Protein AF-A0A060CP42-F1 (afdb_monomer_lite)

pLDDT: mean 77.67, std 15.03, range [38.44, 97.69]

Organism: NCBI:txid218066

Structure (mmCIF, N/CA/C/O backbone):
data_AF-A0A060CP42-F1
#
_entry.id   AF-A0A060CP42-F1
#
loop_
_atom_site.group_PDB
_atom_site.id
_atom_site.type_symbol
_atom_site.label_atom_id
_atom_site.label_alt_id
_atom_site.label_comp_id
_atom_site.label_asym_id
_atom_site.label_entity_id
_atom_site.label_seq_id
_atom_site.pdbx_PDB_ins_code
_atom_site.Cartn_x
_atom_site.Cartn_y
_atom_site.Cartn_z
_atom_site.occupancy
_atom_site.B_iso_or_equiv
_atom_site.auth_seq_id
_atom_site.auth_comp_id
_atom_site.auth_asym_id
_atom_site.auth_atom_id
_atom_site.pdbx_PDB_model_num
ATOM 1 N N . MET A 1 1 ? 4.998 -7.553 18.554 1.00 52.59 1 MET A N 1
ATOM 2 C CA . MET A 1 1 ? 4.656 -6.508 17.569 1.00 52.59 1 MET A CA 1
ATOM 3 C C . MET A 1 1 ? 5.735 -6.510 16.490 1.00 52.59 1 MET A C 1
ATOM 5 O O . MET A 1 1 ? 6.896 -6.560 16.868 1.00 52.59 1 MET A O 1
ATOM 9 N N . MET A 1 2 ? 5.407 -6.574 15.193 1.00 53.94 2 MET A N 1
ATOM 10 C CA . MET A 1 2 ? 6.431 -6.547 14.130 1.00 53.94 2 MET A CA 1
ATOM 11 C C . MET A 1 2 ? 6.714 -5.094 13.739 1.00 53.94 2 MET A C 1
ATOM 13 O O . MET A 1 2 ? 6.060 -4.572 12.847 1.00 53.94 2 MET A O 1
ATOM 17 N N . ASN A 1 3 ? 7.676 -4.459 14.407 1.00 57.50 3 ASN A N 1
ATOM 18 C CA . ASN A 1 3 ? 8.232 -3.185 13.953 1.00 57.50 3 ASN A CA 1
ATOM 19 C C . ASN A 1 3 ? 9.308 -3.473 12.901 1.00 57.50 3 ASN A C 1
ATOM 21 O O . ASN A 1 3 ? 10.143 -4.363 13.082 1.00 57.50 3 ASN A O 1
ATOM 25 N N . PHE A 1 4 ? 9.247 -2.770 11.771 1.00 64.06 4 PHE A N 1
ATOM 26 C CA . PHE A 1 4 ? 10.185 -2.972 10.665 1.00 64.06 4 PHE A CA 1
ATOM 27 C C . PHE A 1 4 ? 11.507 -2.223 10.864 1.00 64.06 4 PHE A C 1
ATOM 29 O O . PHE A 1 4 ? 12.500 -2.610 10.254 1.00 64.06 4 PHE A O 1
ATOM 36 N N . GLU A 1 5 ? 11.534 -1.238 11.764 1.00 66.62 5 GLU A N 1
ATOM 37 C CA . GLU A 1 5 ? 12.698 -0.379 12.025 1.00 66.62 5 GLU A CA 1
ATOM 38 C C . GLU A 1 5 ? 13.918 -1.150 12.557 1.00 66.62 5 GLU A C 1
ATOM 40 O O . GLU A 1 5 ? 15.054 -0.812 12.237 1.00 66.62 5 GLU A O 1
ATOM 45 N N . ASP A 1 6 ? 13.695 -2.249 13.288 1.00 66.81 6 ASP A N 1
ATOM 46 C CA . ASP A 1 6 ? 14.768 -3.026 13.928 1.00 66.81 6 ASP A CA 1
ATOM 47 C C . ASP A 1 6 ? 15.179 -4.282 13.136 1.00 66.81 6 ASP A C 1
ATOM 49 O O . ASP A 1 6 ? 15.993 -5.093 13.592 1.00 66.81 6 ASP A O 1
ATOM 53 N N . ARG A 1 7 ? 14.620 -4.499 11.935 1.00 60.03 7 ARG A N 1
ATOM 54 C CA . ARG A 1 7 ? 14.948 -5.677 11.116 1.00 60.03 7 ARG A CA 1
ATOM 55 C C . ARG A 1 7 ? 16.247 -5.481 10.348 1.00 60.03 7 ARG A C 1
ATOM 57 O O . ARG A 1 7 ? 16.257 -5.142 9.168 1.00 60.03 7 ARG A O 1
ATOM 64 N N . VAL A 1 8 ? 17.354 -5.823 10.996 1.00 65.56 8 VAL A N 1
ATOM 65 C CA . VAL A 1 8 ? 18.648 -5.997 10.333 1.00 65.56 8 VAL A CA 1
ATOM 66 C C . VAL A 1 8 ? 18.827 -7.452 9.897 1.00 65.56 8 VAL A C 1
ATOM 68 O O . VAL A 1 8 ? 18.891 -8.375 10.708 1.00 65.56 8 VAL A O 1
ATOM 71 N N . GLY A 1 9 ? 18.890 -7.682 8.583 1.00 66.56 9 GLY A N 1
ATOM 72 C CA . GLY A 1 9 ? 19.353 -8.964 8.048 1.00 66.56 9 GLY A CA 1
ATOM 73 C C . GLY A 1 9 ? 20.810 -9.231 8.457 1.00 66.56 9 GLY A C 1
ATOM 74 O O . GLY A 1 9 ? 21.521 -8.293 8.824 1.00 66.56 9 GLY A O 1
ATOM 75 N N . PRO A 1 10 ? 21.295 -10.484 8.382 1.00 75.69 10 PRO A N 1
ATOM 76 C CA . PRO A 1 10 ? 22.682 -10.788 8.710 1.00 75.69 10 PRO A CA 1
ATOM 77 C C . PRO A 1 10 ? 23.613 -9.892 7.890 1.00 75.69 10 PRO A C 1
ATOM 79 O O . PRO A 1 10 ? 23.501 -9.832 6.660 1.00 75.69 10 PRO A O 1
ATOM 82 N N . ALA A 1 11 ? 24.520 -9.188 8.573 1.00 69.50 11 ALA A N 1
ATOM 83 C CA . ALA A 1 11 ? 25.489 -8.296 7.952 1.00 69.50 11 ALA A CA 1
ATOM 84 C C . ALA A 1 11 ? 26.470 -9.118 7.101 1.00 69.50 11 ALA A C 1
ATOM 86 O O . ALA A 1 11 ? 27.531 -9.535 7.558 1.00 69.50 11 ALA A O 1
ATOM 87 N N . ARG A 1 12 ? 26.097 -9.409 5.850 1.00 73.25 12 ARG A N 1
ATOM 88 C CA . ARG A 1 12 ? 26.985 -10.101 4.915 1.00 73.25 12 ARG A CA 1
ATOM 89 C C . ARG A 1 12 ? 28.087 -9.132 4.478 1.00 73.25 12 ARG A C 1
ATOM 91 O O . ARG A 1 12 ? 27.761 -8.015 4.050 1.00 73.25 12 ARG A O 1
ATOM 98 N N . PRO A 1 13 ? 29.367 -9.549 4.522 1.00 79.38 13 PRO A N 1
ATOM 99 C CA . PRO A 1 13 ? 30.458 -8.804 3.907 1.00 79.38 13 PRO A CA 1
ATOM 100 C C . PRO A 1 13 ? 30.085 -8.411 2.477 1.00 79.38 13 PRO A C 1
ATOM 102 O O . PRO A 1 13 ? 29.404 -9.173 1.790 1.00 79.38 13 PRO A O 1
ATOM 105 N N . ARG A 1 14 ? 30.533 -7.244 1.996 1.00 68.38 14 ARG A N 1
ATOM 106 C CA . ARG A 1 14 ? 30.205 -6.764 0.637 1.00 68.38 14 ARG A CA 1
ATOM 107 C C . ARG A 1 14 ? 30.521 -7.811 -0.444 1.00 68.38 14 ARG A C 1
ATOM 109 O O . ARG A 1 14 ? 29.761 -7.924 -1.396 1.00 68.38 14 ARG A O 1
ATOM 116 N N . ALA A 1 15 ? 31.576 -8.602 -0.240 1.00 74.12 15 ALA A N 1
ATOM 117 C CA . ALA A 1 15 ? 32.000 -9.701 -1.112 1.00 74.12 15 ALA A CA 1
ATOM 118 C C . ALA A 1 15 ? 31.077 -10.941 -1.100 1.00 74.12 15 ALA A C 1
ATOM 120 O O . ALA A 1 15 ? 31.153 -11.758 -2.006 1.00 74.12 15 ALA A O 1
ATOM 121 N N . ALA A 1 16 ? 30.206 -11.087 -0.097 1.00 78.75 16 ALA A N 1
ATOM 122 C CA . ALA A 1 16 ? 29.258 -12.197 0.054 1.00 78.75 16 ALA A CA 1
ATOM 123 C C . ALA A 1 16 ? 27.802 -11.793 -0.270 1.00 78.75 16 ALA A C 1
ATOM 125 O O . ALA A 1 16 ? 26.858 -12.538 0.018 1.00 78.75 16 ALA A O 1
ATOM 126 N N . ARG A 1 17 ? 27.588 -10.588 -0.817 1.00 76.94 17 ARG A N 1
ATOM 127 C CA . ARG A 1 17 ? 26.270 -10.149 -1.292 1.00 76.94 17 ARG A CA 1
ATOM 128 C C . ARG A 1 17 ? 25.959 -10.835 -2.628 1.00 76.94 17 ARG A C 1
ATOM 130 O O . ARG A 1 17 ? 26.859 -10.926 -3.458 1.00 76.94 17 ARG A O 1
ATOM 137 N N . PRO A 1 18 ? 24.716 -11.288 -2.865 1.00 81.38 18 PRO A N 1
ATOM 138 C CA . PRO A 1 18 ? 24.331 -11.791 -4.177 1.00 81.38 18 PRO A CA 1
ATOM 139 C C . PRO A 1 18 ? 24.574 -10.721 -5.245 1.00 81.38 18 PRO A C 1
ATOM 141 O O . PRO A 1 18 ? 24.152 -9.574 -5.083 1.00 81.38 18 PRO A O 1
ATOM 144 N N . THR A 1 19 ? 25.250 -11.092 -6.329 1.00 82.38 19 THR A N 1
ATOM 145 C CA . THR A 1 19 ? 25.289 -10.272 -7.540 1.00 82.38 19 THR A CA 1
ATOM 146 C C . THR A 1 19 ? 24.044 -10.594 -8.347 1.00 82.38 19 THR A C 1
ATOM 148 O O . THR A 1 19 ? 23.900 -11.702 -8.858 1.00 82.38 19 THR A O 1
ATOM 151 N N . TYR A 1 20 ? 23.129 -9.635 -8.427 1.00 81.81 20 TYR A N 1
ATOM 152 C CA . TYR A 1 20 ? 21.952 -9.759 -9.275 1.00 81.81 20 TYR A CA 1
ATOM 153 C C . TYR A 1 20 ? 22.301 -9.351 -10.711 1.00 81.81 20 TYR A C 1
ATOM 155 O O . TYR A 1 20 ? 23.118 -8.443 -10.899 1.00 81.81 20 TYR A O 1
ATOM 163 N N . PRO A 1 21 ? 21.707 -10.001 -11.725 1.00 83.62 21 PRO A N 1
ATOM 164 C CA . PRO A 1 21 ? 21.809 -9.526 -13.098 1.00 83.62 21 PRO A CA 1
ATOM 165 C C . PRO A 1 21 ? 21.193 -8.121 -13.224 1.00 83.62 21 PRO A C 1
ATOM 167 O O . PRO A 1 21 ? 20.388 -7.730 -12.372 1.00 83.62 21 PRO A O 1
ATOM 170 N N . PRO A 1 22 ? 21.544 -7.352 -14.270 1.00 82.25 22 PRO A N 1
ATOM 171 C CA . PRO A 1 22 ? 20.867 -6.093 -14.555 1.00 82.25 22 PRO A CA 1
ATOM 172 C C . PRO A 1 22 ? 19.358 -6.336 -14.704 1.00 82.25 22 PRO A C 1
ATOM 174 O O . PRO A 1 22 ? 18.919 -7.150 -15.515 1.00 82.25 22 PRO A O 1
ATOM 177 N N . LEU A 1 23 ? 18.575 -5.653 -13.870 1.00 83.50 23 LEU A N 1
ATOM 178 C CA . LEU A 1 23 ? 17.117 -5.727 -13.836 1.00 83.50 23 LEU A CA 1
ATOM 179 C C . LEU A 1 23 ? 16.553 -4.532 -14.602 1.00 83.50 23 LEU A C 1
ATOM 181 O O . LEU A 1 23 ? 16.053 -3.580 -14.003 1.00 83.50 23 LEU A O 1
ATOM 185 N N . ASP A 1 24 ? 16.660 -4.564 -15.928 1.00 90.25 24 ASP A N 1
ATOM 186 C CA . ASP A 1 24 ? 15.925 -3.603 -16.741 1.00 90.25 24 ASP A CA 1
ATOM 187 C C . ASP A 1 24 ? 14.438 -3.984 -16.739 1.00 90.25 24 ASP A C 1
ATOM 189 O O . ASP A 1 24 ? 14.093 -5.128 -17.057 1.00 90.25 24 ASP A O 1
ATOM 193 N N . PRO A 1 25 ? 13.527 -3.059 -16.390 1.00 90.81 25 PRO A N 1
ATOM 194 C CA . PRO A 1 25 ? 12.107 -3.337 -16.491 1.00 90.81 25 PRO A CA 1
ATOM 195 C C . PRO A 1 25 ? 11.738 -3.590 -17.961 1.00 90.81 25 PRO A C 1
ATOM 197 O O . PRO A 1 25 ? 12.258 -2.913 -18.859 1.00 90.81 25 PRO A O 1
ATOM 200 N N . PRO A 1 26 ? 10.831 -4.542 -18.234 1.00 93.31 26 PRO A N 1
ATOM 201 C CA . PRO A 1 26 ? 10.477 -4.905 -19.597 1.00 93.31 26 PRO A CA 1
ATOM 202 C C . PRO A 1 26 ? 9.884 -3.708 -20.349 1.00 93.31 26 PRO A C 1
ATOM 204 O O . PRO A 1 26 ? 9.223 -2.851 -19.757 1.00 93.31 26 PRO A O 1
ATOM 207 N N . ALA A 1 27 ? 10.100 -3.659 -21.669 1.00 95.81 27 ALA A N 1
ATOM 208 C CA . ALA A 1 27 ? 9.695 -2.523 -22.500 1.00 95.81 27 ALA A CA 1
ATOM 209 C C . ALA A 1 27 ? 8.208 -2.170 -22.332 1.00 95.81 27 ALA A C 1
ATOM 211 O O . ALA A 1 27 ? 7.897 -1.014 -22.074 1.00 95.81 27 ALA A O 1
ATOM 212 N N . TRP A 1 28 ? 7.319 -3.171 -22.321 1.00 96.38 28 TRP A N 1
ATOM 213 C CA . TRP A 1 28 ? 5.878 -2.960 -22.133 1.00 96.38 28 TRP A CA 1
ATOM 214 C C . TRP A 1 28 ? 5.540 -2.228 -20.823 1.00 96.38 28 TRP A C 1
ATOM 216 O O . TRP A 1 28 ? 4.656 -1.376 -20.807 1.00 96.38 28 TRP A O 1
ATOM 226 N N . PHE A 1 29 ? 6.252 -2.523 -19.728 1.00 95.94 29 PHE A N 1
ATOM 227 C CA . PHE A 1 29 ? 6.017 -1.882 -18.433 1.00 95.94 29 PHE A CA 1
ATOM 228 C C . PHE A 1 29 ? 6.487 -0.431 -18.469 1.00 95.94 29 PHE A C 1
ATOM 230 O O . PHE A 1 29 ? 5.799 0.465 -17.982 1.00 95.94 29 PHE A O 1
ATOM 237 N N . ARG A 1 30 ? 7.640 -0.184 -19.107 1.00 94.81 30 ARG A N 1
ATOM 238 C CA . ARG A 1 30 ? 8.123 1.179 -19.338 1.00 94.81 30 ARG A CA 1
ATOM 239 C C . ARG A 1 30 ? 7.154 1.960 -20.213 1.00 94.81 30 ARG A C 1
ATOM 241 O O . ARG A 1 30 ? 6.975 3.139 -19.938 1.00 94.81 30 ARG A O 1
ATOM 248 N N . ASP A 1 31 ? 6.542 1.345 -21.219 1.00 97.69 31 ASP A N 1
ATOM 249 C CA . ASP A 1 31 ? 5.689 2.019 -22.205 1.00 97.69 31 ASP A CA 1
ATOM 250 C C . ASP A 1 31 ? 4.258 2.272 -21.712 1.00 97.69 31 ASP A C 1
ATOM 252 O O . ASP A 1 31 ? 3.624 3.207 -22.189 1.00 97.69 31 ASP A O 1
ATOM 256 N N . ALA A 1 32 ? 3.760 1.509 -20.731 1.00 96.44 32 ALA A N 1
ATOM 257 C CA . ALA A 1 32 ? 2.376 1.601 -2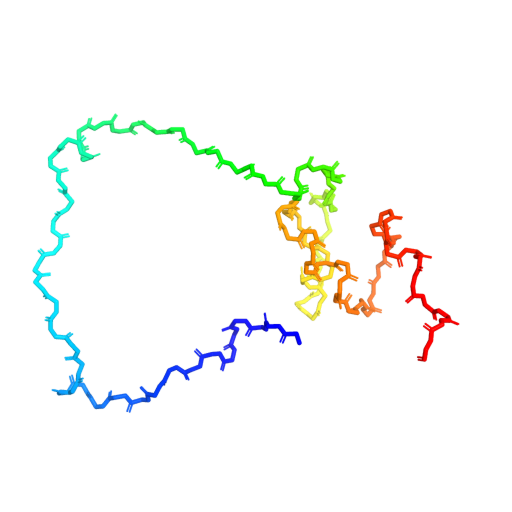0.255 1.00 96.44 32 ALA A CA 1
ATOM 258 C C . ALA A 1 32 ? 2.014 2.952 -19.598 1.00 96.44 32 ALA A C 1
ATOM 260 O O . ALA A 1 32 ? 0.898 3.431 -19.784 1.00 96.44 32 ALA A O 1
ATOM 261 N N . LYS A 1 33 ? 2.943 3.568 -18.845 1.00 94.81 33 LYS A N 1
ATOM 262 C CA . LYS A 1 33 ? 2.853 4.876 -18.130 1.00 94.81 33 LYS A CA 1
ATOM 263 C C . LYS A 1 33 ? 1.713 5.068 -17.113 1.00 94.81 33 LYS A C 1
ATOM 265 O O . LYS A 1 33 ? 1.854 5.905 -16.227 1.00 94.81 33 LYS A O 1
ATOM 270 N N . LEU A 1 34 ? 0.623 4.316 -17.211 1.00 97.19 34 LEU A N 1
ATOM 271 C CA . LEU A 1 34 ? -0.542 4.356 -16.337 1.00 97.19 34 LEU A CA 1
ATOM 272 C C . LEU A 1 34 ? -0.859 2.941 -15.852 1.00 97.19 34 LEU A C 1
ATOM 274 O O . LEU A 1 34 ? -0.939 2.002 -16.641 1.00 97.19 34 LEU A O 1
ATOM 278 N N . GLY A 1 35 ? -1.076 2.803 -14.548 1.00 95.94 35 GLY A N 1
ATOM 279 C CA . GLY A 1 35 ? -1.515 1.565 -13.918 1.00 95.94 35 GLY A CA 1
ATOM 280 C C . GLY A 1 35 ? -2.542 1.856 -12.833 1.00 95.94 35 GLY A C 1
ATOM 281 O O . GLY A 1 35 ? -2.543 2.934 -12.240 1.00 95.94 35 GLY A O 1
ATOM 282 N N . VAL A 1 36 ? -3.419 0.888 -12.581 1.00 97.31 36 VAL A N 1
ATOM 283 C CA . VAL A 1 36 ? -4.387 0.933 -11.481 1.00 97.31 36 VAL A CA 1
ATOM 284 C C . VAL A 1 36 ? -3.880 0.025 -10.375 1.00 97.31 36 VAL A C 1
ATOM 286 O O . VAL A 1 36 ? -3.542 -1.130 -10.635 1.00 97.31 36 VAL A O 1
ATOM 289 N N . PHE A 1 37 ? -3.845 0.534 -9.144 1.00 97.56 37 PHE A N 1
ATOM 290 C CA . PHE A 1 37 ? -3.506 -0.272 -7.980 1.00 97.56 37 PHE A CA 1
ATOM 291 C C . PHE A 1 37 ? -4.755 -0.539 -7.140 1.00 97.56 37 PHE A C 1
ATOM 293 O O . PHE A 1 37 ? -5.499 0.380 -6.809 1.00 97.56 37 PHE A O 1
ATOM 300 N N . ILE A 1 38 ? -4.985 -1.811 -6.811 1.00 96.56 38 ILE A N 1
ATOM 301 C CA . ILE A 1 38 ? -6.117 -2.264 -6.007 1.00 96.56 38 ILE A CA 1
ATOM 302 C C . ILE A 1 38 ? -5.579 -2.747 -4.659 1.00 96.56 38 ILE A C 1
ATOM 304 O O . ILE A 1 38 ? -4.868 -3.749 -4.592 1.00 96.56 38 ILE A O 1
ATOM 308 N N . HIS A 1 39 ? -5.938 -2.038 -3.588 1.00 97.06 39 HIS A N 1
ATOM 309 C CA . HIS A 1 39 ? -5.747 -2.485 -2.209 1.00 97.06 39 HIS A CA 1
ATOM 310 C C . HIS A 1 39 ? -7.070 -3.047 -1.685 1.00 97.06 39 HIS A C 1
ATOM 312 O O . HIS A 1 39 ? -7.948 -2.314 -1.232 1.00 97.06 39 HIS A O 1
ATOM 318 N N . TRP A 1 40 ? -7.229 -4.366 -1.816 1.00 96.56 40 TRP A N 1
ATOM 319 C CA . TRP A 1 40 ? -8.411 -5.087 -1.361 1.00 96.56 40 TRP A CA 1
ATOM 320 C C . TRP A 1 40 ? -8.024 -6.314 -0.536 1.00 96.56 40 TRP A C 1
ATOM 322 O O . TRP A 1 40 ? -7.157 -7.099 -0.919 1.00 96.56 40 TRP A O 1
ATOM 332 N N . GLY A 1 41 ? -8.679 -6.480 0.609 1.00 95.19 41 GLY A N 1
ATOM 333 C CA . GLY A 1 41 ? -8.470 -7.612 1.501 1.00 95.19 41 GLY A CA 1
ATOM 334 C C . GLY A 1 41 ? -9.456 -7.599 2.663 1.00 95.19 41 GLY A C 1
ATOM 335 O O . GLY A 1 41 ? -10.401 -6.817 2.691 1.00 95.19 41 GLY A O 1
ATOM 336 N N . ILE A 1 42 ? -9.225 -8.449 3.664 1.00 93.44 42 ILE A N 1
ATOM 337 C CA . ILE A 1 42 ? -10.071 -8.527 4.870 1.00 93.44 42 ILE A CA 1
ATOM 338 C C . ILE A 1 42 ? -10.193 -7.182 5.606 1.00 93.44 42 ILE A C 1
ATOM 340 O O . ILE A 1 42 ? -11.239 -6.889 6.173 1.00 93.44 42 ILE A O 1
ATOM 344 N N . TYR A 1 43 ? -9.165 -6.336 5.556 1.00 92.38 43 TYR A N 1
ATOM 345 C CA . TYR A 1 43 ? -9.192 -4.979 6.112 1.00 92.38 43 TYR A CA 1
ATOM 346 C C . TYR A 1 43 ? -10.226 -4.055 5.441 1.00 92.38 43 TYR A C 1
ATOM 348 O O . TYR A 1 43 ? -10.650 -3.068 6.038 1.00 92.38 43 TYR A O 1
ATOM 356 N N . SER A 1 44 ? -10.683 -4.381 4.228 1.00 94.88 44 SER A N 1
ATOM 357 C CA . SER A 1 44 ? -11.749 -3.647 3.543 1.00 94.88 44 SER A CA 1
ATOM 358 C C . SER A 1 44 ? -13.130 -3.902 4.157 1.00 94.88 44 SER A C 1
ATOM 360 O O . SER A 1 44 ? -14.049 -3.147 3.874 1.00 94.88 44 SER A O 1
ATOM 362 N N . VAL A 1 45 ? -13.290 -4.936 4.996 1.00 93.50 45 VAL A N 1
ATOM 363 C CA . VAL A 1 45 ? -14.537 -5.198 5.737 1.00 93.50 45 VAL A CA 1
ATOM 364 C C . VAL A 1 45 ? -14.766 -4.160 6.846 1.00 93.50 45 VAL A C 1
ATOM 366 O O . VAL A 1 45 ? -15.831 -3.551 6.853 1.00 93.50 45 VAL A O 1
ATOM 369 N N . PRO A 1 46 ? -13.815 -3.908 7.774 1.00 91.00 46 PRO A N 1
ATOM 370 C CA . PRO A 1 46 ? -13.970 -2.838 8.755 1.00 91.00 46 PRO A CA 1
ATOM 371 C C . PRO A 1 46 ? -13.827 -1.437 8.147 1.00 91.00 46 PRO A C 1
ATOM 373 O O . PRO A 1 46 ? -14.368 -0.501 8.726 1.00 91.00 46 PRO A O 1
ATOM 376 N N . ALA A 1 47 ? -13.109 -1.293 7.022 1.00 90.94 47 ALA A N 1
ATOM 377 C CA . ALA A 1 47 ? -12.992 -0.050 6.249 1.00 90.94 47 ALA A CA 1
ATOM 378 C C . ALA A 1 47 ? -12.696 1.198 7.108 1.00 90.94 47 ALA A C 1
ATOM 380 O O . ALA A 1 47 ? -13.301 2.253 6.926 1.00 90.94 47 ALA A O 1
ATOM 381 N N . TRP A 1 48 ? -11.780 1.066 8.073 1.00 89.56 48 TRP A N 1
ATOM 382 C CA . TRP A 1 48 ? -11.536 2.089 9.087 1.00 89.56 48 TRP A CA 1
ATOM 383 C C . TRP A 1 48 ? -10.053 2.439 9.205 1.00 89.56 48 TRP A C 1
ATOM 385 O O . TRP A 1 48 ? -9.206 1.548 9.277 1.00 89.56 48 TRP A O 1
ATOM 395 N N . ALA A 1 49 ? -9.779 3.738 9.289 1.00 88.00 49 ALA A N 1
ATOM 396 C CA . ALA A 1 49 ? -8.518 4.341 9.700 1.00 88.00 49 ALA A CA 1
ATOM 397 C C . ALA A 1 49 ? -8.803 5.737 10.273 1.00 88.00 49 ALA A C 1
ATOM 399 O O . ALA A 1 49 ? -9.838 6.335 9.961 1.00 88.00 49 ALA A O 1
ATOM 400 N N . GLU A 1 50 ? -7.895 6.272 11.088 1.00 83.69 50 GLU A N 1
ATOM 401 C CA . GLU A 1 50 ? -8.035 7.651 11.554 1.00 83.69 50 GLU A CA 1
ATOM 402 C C . GLU A 1 50 ? -7.786 8.625 10.393 1.00 83.69 50 GLU A C 1
ATOM 404 O O . GLU A 1 50 ? -6.784 8.484 9.689 1.00 83.69 50 GLU A O 1
ATOM 409 N N . PRO A 1 51 ? -8.663 9.614 10.159 1.00 76.25 51 PRO A N 1
ATOM 410 C CA . PRO A 1 51 ? -8.439 10.615 9.126 1.00 76.25 51 PRO A CA 1
ATOM 411 C C . PRO A 1 51 ? -7.242 11.509 9.485 1.00 76.25 51 PRO A C 1
ATOM 413 O O . PRO A 1 51 ? -7.069 11.925 10.630 1.00 76.25 51 PRO A O 1
ATOM 416 N N . GLY A 1 52 ? -6.399 11.800 8.493 1.00 68.94 52 GLY A N 1
ATOM 417 C CA . GLY A 1 52 ? -5.167 12.562 8.683 1.00 68.94 52 GLY A CA 1
ATOM 418 C C . GLY A 1 52 ? -5.424 14.050 8.903 1.00 68.94 52 GLY A C 1
ATOM 419 O O . GLY A 1 52 ? -5.671 14.782 7.948 1.00 68.94 52 GLY A O 1
ATOM 420 N N . SER A 1 53 ? -5.327 14.518 10.147 1.00 59.78 53 SER A N 1
ATOM 421 C CA . SER A 1 53 ? -5.198 15.958 10.423 1.00 59.78 53 SER A CA 1
ATOM 422 C C . SER A 1 53 ? -4.404 16.313 11.683 1.00 59.78 53 SER A C 1
ATOM 424 O O . SER A 1 53 ? -4.243 17.498 11.966 1.00 59.78 53 SER A O 1
ATOM 426 N N . ALA A 1 54 ? -3.912 15.336 12.448 1.00 64.69 54 ALA A N 1
ATOM 427 C CA . ALA A 1 54 ? -3.136 15.582 13.659 1.00 64.69 54 ALA A CA 1
ATOM 428 C C . ALA A 1 54 ? -1.716 15.035 13.496 1.00 64.69 54 ALA A C 1
ATOM 430 O O . ALA A 1 54 ? -1.523 13.923 13.013 1.00 64.69 54 ALA A O 1
ATOM 431 N N . THR A 1 55 ? -0.717 15.815 13.907 1.00 70.38 55 THR A N 1
ATOM 432 C CA . THR A 1 55 ? 0.643 15.308 14.101 1.00 70.38 55 THR A CA 1
ATOM 433 C C . THR A 1 55 ? 0.615 14.271 15.217 1.00 70.38 55 THR A C 1
ATOM 435 O O . THR A 1 55 ? 0.388 14.621 16.375 1.00 70.38 55 THR A O 1
ATOM 438 N N . VAL A 1 56 ? 0.825 13.007 14.864 1.00 71.94 56 VAL A N 1
ATOM 439 C CA . VAL A 1 56 ? 0.947 11.908 15.823 1.00 71.94 56 VAL A CA 1
ATOM 440 C C . VAL A 1 56 ? 2.414 11.816 16.263 1.00 71.94 56 VAL A C 1
ATOM 442 O O . VAL A 1 56 ? 3.295 11.853 15.396 1.00 71.94 56 VAL A O 1
ATOM 445 N N . PRO A 1 57 ? 2.710 11.710 17.570 1.00 78.62 57 PRO A N 1
ATOM 446 C CA . PRO A 1 57 ? 4.054 11.387 18.042 1.00 78.62 57 PRO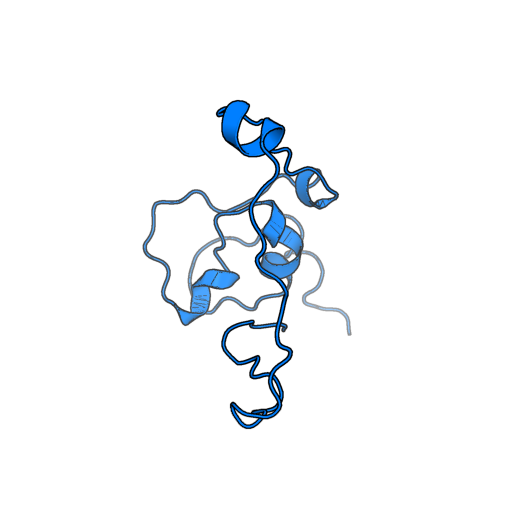 A CA 1
ATOM 447 C C . PRO A 1 57 ? 4.577 10.086 17.410 1.00 78.62 57 PRO A C 1
ATOM 449 O O . PRO A 1 57 ? 3.799 9.181 17.102 1.00 78.62 57 PRO A O 1
ATOM 452 N N . VAL A 1 58 ? 5.891 9.968 17.199 1.00 78.38 58 VAL A N 1
ATOM 453 C CA . VAL A 1 58 ? 6.476 8.818 16.476 1.00 78.38 58 VAL A CA 1
ATOM 454 C C . VAL A 1 58 ? 6.181 7.487 17.175 1.00 78.38 58 VAL A C 1
ATOM 456 O O . VAL A 1 58 ? 5.931 6.476 16.523 1.00 78.38 58 VAL A O 1
ATOM 459 N N . GLU A 1 59 ? 6.133 7.510 18.503 1.00 77.00 59 GLU A N 1
ATOM 460 C CA . GLU A 1 59 ? 5.792 6.391 19.376 1.00 77.00 59 GLU A CA 1
ATOM 461 C C . GLU A 1 59 ? 4.367 5.856 19.167 1.00 77.00 59 GLU A C 1
ATOM 463 O O . GLU A 1 59 ? 4.114 4.677 19.414 1.00 77.00 59 GLU A O 1
ATOM 468 N N . ASP A 1 60 ? 3.461 6.691 18.657 1.00 77.56 60 ASP A N 1
ATOM 469 C CA . ASP A 1 60 ? 2.042 6.396 18.464 1.00 77.56 60 ASP A CA 1
ATOM 470 C C . ASP A 1 60 ? 1.667 6.256 16.972 1.00 77.56 60 ASP A C 1
ATOM 472 O O . ASP A 1 60 ? 0.526 5.929 16.636 1.00 77.56 60 ASP A O 1
ATOM 476 N N . ALA A 1 61 ? 2.625 6.416 16.049 1.00 78.94 61 ALA A N 1
ATOM 477 C CA . ALA A 1 61 ? 2.381 6.412 14.601 1.00 78.94 61 ALA A CA 1
ATOM 478 C C . ALA A 1 61 ? 1.672 5.136 14.093 1.00 78.94 61 ALA A C 1
ATOM 480 O O . ALA A 1 61 ? 0.794 5.200 13.234 1.00 78.94 61 ALA A O 1
ATOM 481 N N . TYR A 1 62 ? 1.995 3.969 14.660 1.00 80.69 62 TYR A N 1
ATOM 482 C CA . TYR A 1 62 ? 1.352 2.693 14.310 1.00 80.69 62 TYR A CA 1
ATOM 483 C C . TYR A 1 62 ? -0.026 2.497 14.962 1.00 80.69 62 TYR A C 1
ATOM 485 O O . TYR A 1 62 ? -0.873 1.764 14.436 1.00 80.69 62 TYR A O 1
ATOM 493 N N . ALA A 1 63 ? -0.249 3.153 16.100 1.00 80.44 63 ALA A N 1
ATOM 494 C CA . ALA A 1 63 ? -1.508 3.159 16.834 1.00 80.44 63 ALA A CA 1
ATOM 495 C C . ALA A 1 63 ? -2.549 4.114 16.219 1.00 80.44 63 ALA A C 1
ATOM 497 O O . ALA A 1 63 ? -3.742 3.871 16.392 1.00 80.44 63 ALA A O 1
ATOM 498 N N . HIS A 1 64 ? -2.107 5.122 15.459 1.00 80.06 64 HIS A N 1
ATOM 499 C CA . HIS A 1 64 ? -2.942 6.106 14.753 1.00 80.06 64 HIS A CA 1
ATOM 500 C C . HIS A 1 64 ? -2.692 6.079 13.237 1.00 80.06 64 HIS A C 1
ATOM 502 O O . HIS A 1 64 ? -2.589 7.110 12.573 1.00 80.06 64 HIS A O 1
ATOM 508 N N . HIS A 1 65 ? -2.542 4.880 12.669 1.00 84.94 65 HIS A N 1
ATOM 509 C CA . HIS A 1 65 ? -2.202 4.744 11.256 1.00 84.94 65 HIS A CA 1
ATOM 510 C C . HIS A 1 65 ? -3.374 5.181 10.358 1.00 84.94 65 HIS A C 1
ATOM 512 O O . HIS A 1 65 ? -4.499 4.701 10.498 1.00 84.94 65 HIS A O 1
ATOM 518 N N . HIS A 1 66 ? -3.098 6.043 9.377 1.00 86.31 66 HIS A N 1
ATOM 519 C CA . HIS A 1 66 ? -4.106 6.587 8.447 1.00 86.31 66 HIS A CA 1
ATOM 520 C C . HIS A 1 66 ? -4.508 5.638 7.308 1.00 86.31 66 HIS A C 1
ATOM 522 O O . HIS A 1 66 ? -5.270 6.003 6.414 1.00 86.31 66 HIS A O 1
ATOM 528 N N . TYR A 1 67 ? -3.983 4.418 7.315 1.00 88.56 67 TYR A N 1
ATOM 529 C CA . TYR A 1 67 ? -4.126 3.455 6.235 1.00 88.56 67 TYR A CA 1
ATOM 530 C C . TYR A 1 67 ? -4.992 2.286 6.693 1.00 88.56 67 TYR A C 1
ATOM 532 O O . TYR A 1 67 ? -4.646 1.580 7.640 1.00 88.56 67 TYR A O 1
ATOM 540 N N . ALA A 1 68 ? -6.135 2.085 6.036 1.00 90.75 68 ALA A N 1
ATOM 541 C CA . ALA A 1 68 ? -7.120 1.089 6.456 1.00 90.75 68 ALA A CA 1
ATOM 542 C C . ALA A 1 68 ? -6.580 -0.343 6.351 1.00 90.75 68 ALA A C 1
ATOM 544 O O . ALA A 1 68 ? -6.964 -1.208 7.135 1.00 90.75 68 ALA A O 1
ATOM 545 N N . GLU A 1 69 ? -5.637 -0.608 5.446 1.00 91.88 69 GLU A N 1
ATOM 546 C CA . GLU A 1 69 ? -4.972 -1.906 5.349 1.00 91.88 69 GLU A CA 1
ATOM 547 C C . GLU A 1 69 ? -4.163 -2.276 6.598 1.00 91.88 69 GLU A C 1
ATOM 549 O O . GLU A 1 69 ? -3.956 -3.459 6.876 1.00 91.88 69 GLU A O 1
ATOM 554 N N . TRP A 1 70 ? -3.796 -1.283 7.412 1.00 89.56 70 TRP A N 1
ATOM 555 C CA . TRP A 1 70 ? -3.112 -1.471 8.688 1.00 89.56 70 TRP A CA 1
ATOM 556 C C . TRP A 1 70 ? -4.053 -1.767 9.859 1.00 89.56 70 TRP A C 1
ATOM 558 O O . TRP A 1 70 ? -3.574 -1.957 10.977 1.00 89.56 70 TRP A O 1
ATOM 568 N N . TYR A 1 71 ? -5.362 -1.914 9.627 1.00 88.25 71 TYR A N 1
ATOM 569 C CA . TYR A 1 71 ? -6.366 -2.161 10.668 1.00 88.25 71 TYR A CA 1
ATOM 570 C C . TYR A 1 71 ? -5.944 -3.219 11.700 1.00 88.25 71 TYR A C 1
ATOM 572 O O . TYR A 1 71 ? -6.009 -2.983 12.906 1.00 88.25 71 TYR A O 1
ATOM 580 N N . ALA A 1 72 ? -5.453 -4.378 11.245 1.00 86.88 72 ALA A N 1
ATOM 581 C CA . ALA A 1 72 ? -5.044 -5.476 12.126 1.00 86.88 72 ALA A CA 1
ATOM 582 C C . ALA A 1 72 ? -3.837 -5.128 13.019 1.00 86.88 72 ALA A C 1
ATOM 584 O O . ALA A 1 72 ? -3.713 -5.654 14.124 1.00 86.88 72 ALA A O 1
ATOM 585 N N . ASN A 1 73 ? -2.946 -4.259 12.547 1.00 85.88 73 ASN A N 1
ATOM 586 C CA . ASN A 1 73 ? -1.818 -3.756 13.319 1.00 85.88 73 ASN A CA 1
ATOM 587 C C . ASN A 1 73 ? -2.295 -2.715 14.336 1.00 85.88 73 ASN A C 1
ATOM 589 O O . ASN A 1 73 ? -2.001 -2.815 15.525 1.00 85.88 73 ASN A O 1
ATOM 593 N N . THR A 1 74 ? -3.110 -1.766 13.880 1.00 84.88 74 THR A N 1
ATOM 594 C CA . THR A 1 74 ? -3.655 -0.678 14.693 1.00 84.88 74 THR A CA 1
ATOM 595 C C . THR A 1 74 ? -4.491 -1.192 15.869 1.00 84.88 74 THR A C 1
ATOM 597 O O . THR A 1 74 ? -4.323 -0.717 16.987 1.00 84.88 74 THR A O 1
ATOM 600 N N . VAL A 1 75 ? -5.316 -2.233 15.681 1.00 84.31 75 VAL A N 1
ATOM 601 C CA . VAL A 1 75 ? -6.089 -2.848 16.786 1.00 84.31 75 VAL A CA 1
ATOM 602 C C . VAL A 1 75 ? -5.214 -3.588 17.810 1.00 84.31 75 VAL A C 1
ATOM 604 O O . VAL A 1 75 ? -5.660 -3.819 18.931 1.00 84.31 75 VAL A O 1
ATOM 607 N N . ARG A 1 76 ? -3.988 -3.986 17.440 1.00 82.31 76 ARG A N 1
ATOM 608 C CA . ARG A 1 76 ? -3.044 -4.734 18.296 1.00 82.31 76 ARG A CA 1
ATOM 609 C C . ARG A 1 76 ? -1.994 -3.847 18.961 1.00 82.31 76 ARG A C 1
ATOM 611 O O . ARG A 1 76 ? -1.331 -4.305 19.888 1.00 82.31 76 ARG A O 1
ATOM 618 N N . THR A 1 77 ? -1.821 -2.617 18.484 1.00 78.94 77 THR A N 1
ATOM 619 C CA . THR A 1 77 ? -0.822 -1.683 19.012 1.00 78.94 77 THR A CA 1
ATOM 620 C C . THR A 1 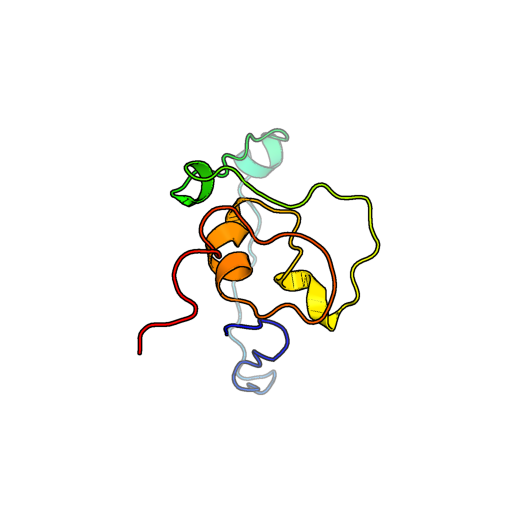77 ? -1.398 -0.971 20.230 1.00 78.94 77 THR A C 1
ATOM 622 O O . THR A 1 77 ? -2.448 -0.334 20.114 1.00 78.94 77 THR A O 1
ATOM 625 N N . PRO A 1 78 ? -0.751 -1.050 21.403 1.00 73.62 78 PRO A N 1
ATOM 626 C CA . PRO A 1 78 ? -1.097 -0.180 22.517 1.00 73.62 78 PRO A CA 1
ATOM 627 C C . PRO A 1 78 ? -0.870 1.281 22.116 1.00 73.62 78 PRO A C 1
ATOM 629 O O . PRO A 1 78 ? 0.173 1.594 21.552 1.00 73.62 78 PRO A O 1
ATOM 632 N N . ARG A 1 79 ? -1.832 2.159 22.410 1.00 71.94 79 ARG A N 1
ATOM 633 C CA . ARG A 1 7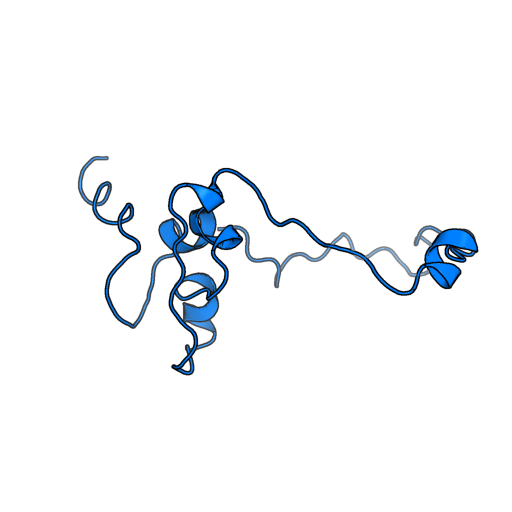9 ? -1.668 3.610 22.233 1.00 71.94 79 ARG A CA 1
ATOM 634 C C . ARG A 1 79 ? -1.229 4.226 23.548 1.00 71.94 79 ARG A C 1
ATOM 636 O O . ARG A 1 79 ? -1.710 3.790 24.598 1.00 71.94 79 ARG A O 1
ATOM 643 N N . GLN A 1 80 ? -0.360 5.223 23.487 1.00 68.94 80 GLN A N 1
ATOM 644 C CA . GLN A 1 80 ? 0.053 5.999 24.652 1.00 68.94 80 GLN A CA 1
ATOM 645 C C . GLN A 1 80 ? -0.794 7.274 24.786 1.00 68.94 80 GLN A C 1
ATOM 647 O O . GLN A 1 80 ? -1.158 7.643 25.902 1.00 68.94 80 GLN A O 1
ATOM 652 N N . HIS A 1 81 ? -1.194 7.885 23.663 1.00 68.44 81 HIS A N 1
ATOM 653 C CA . HIS A 1 81 ? -1.995 9.116 23.615 1.00 68.44 81 HIS A CA 1
ATOM 654 C C . HIS A 1 81 ? -3.176 9.011 22.622 1.00 68.44 81 HIS A C 1
ATOM 656 O O . HIS A 1 81 ? -3.228 8.095 21.812 1.00 68.44 81 HIS A O 1
ATOM 662 N N .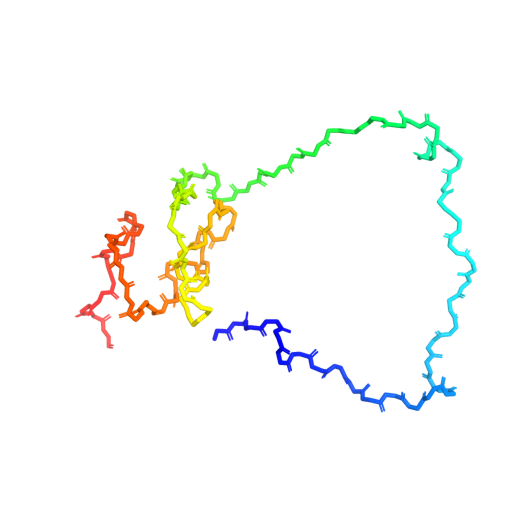 GLY A 1 82 ? -4.134 9.951 22.662 1.00 62.44 82 GLY A N 1
ATOM 663 C CA . GLY A 1 82 ? -5.137 10.144 21.592 1.00 62.44 82 GLY A CA 1
ATOM 664 C C . GLY A 1 82 ? -6.522 9.473 21.764 1.00 62.44 82 GLY A C 1
ATOM 665 O O . GLY A 1 82 ? -6.777 8.813 22.773 1.00 62.44 82 GLY A O 1
ATOM 666 N N . PRO A 1 83 ? -7.463 9.709 20.818 1.00 66.31 83 PRO A N 1
ATOM 667 C CA . PRO A 1 83 ? -8.891 9.402 20.971 1.00 66.31 83 PRO A CA 1
ATOM 668 C C . PRO A 1 83 ? -9.285 7.949 20.591 1.00 66.31 83 PRO A C 1
ATOM 670 O O . PRO A 1 83 ? -8.462 7.032 20.547 1.00 66.31 83 PRO A O 1
ATOM 673 N N . THR A 1 84 ? -10.597 7.726 20.436 1.00 58.00 84 THR A N 1
ATOM 674 C CA . THR A 1 84 ? -11.324 6.446 20.531 1.00 58.00 84 THR A CA 1
ATOM 675 C C . THR A 1 84 ? -10.756 5.293 19.685 1.00 58.00 84 THR A C 1
ATOM 677 O O . THR A 1 84 ? -10.439 5.488 18.515 1.00 58.00 84 THR A O 1
ATOM 680 N N . PRO A 1 85 ? -10.686 4.060 20.235 1.00 65.06 85 PRO A N 1
ATOM 681 C CA . PRO A 1 85 ? -10.282 2.864 19.496 1.00 65.06 85 PRO A CA 1
ATOM 682 C C . PRO A 1 85 ? -11.051 2.592 18.201 1.00 65.06 85 PRO A C 1
ATOM 684 O O . PRO A 1 85 ? -12.237 2.917 18.125 1.00 65.06 85 PRO A O 1
ATOM 687 N N . PRO A 1 86 ? -10.425 1.880 17.235 1.00 69.06 86 PRO A N 1
ATOM 688 C CA . PRO A 1 86 ? -11.163 1.266 16.144 1.00 69.06 86 PRO A CA 1
ATOM 689 C C . PRO A 1 86 ? -12.340 0.449 16.701 1.00 69.06 86 PRO A C 1
ATOM 691 O O . PRO A 1 86 ? -12.194 -0.175 17.758 1.00 69.06 86 PRO A O 1
ATOM 694 N N . PRO A 1 87 ? -13.477 0.374 15.988 1.00 66.62 87 PRO A N 1
ATOM 695 C CA . PRO A 1 87 ? -14.729 -0.188 16.507 1.00 66.62 87 PRO A CA 1
ATOM 696 C C . PRO A 1 87 ? -14.626 -1.597 17.120 1.00 66.62 87 PRO A C 1
ATOM 698 O O . PRO A 1 87 ? -15.391 -1.933 18.018 1.00 66.62 87 PRO A O 1
ATOM 701 N N . ALA A 1 88 ? -13.671 -2.425 16.674 1.00 63.78 88 ALA A N 1
ATOM 702 C CA . ALA A 1 88 ? -13.467 -3.780 17.195 1.00 63.78 88 ALA A CA 1
ATOM 703 C C . ALA A 1 88 ? -12.472 -3.880 18.368 1.00 63.78 88 ALA A C 1
ATOM 705 O O . ALA A 1 88 ? -12.432 -4.911 19.037 1.00 63.78 88 ALA A O 1
ATOM 706 N N . ALA A 1 89 ? -11.679 -2.843 18.656 1.00 56.75 89 ALA A N 1
ATOM 707 C CA . ALA A 1 89 ? -10.706 -2.875 19.755 1.00 56.75 89 ALA A CA 1
ATOM 708 C C . ALA A 1 89 ? -11.352 -2.738 21.149 1.00 56.75 89 ALA A C 1
ATOM 710 O O . ALA A 1 89 ? -10.666 -2.870 22.158 1.00 56.75 89 ALA A O 1
ATOM 711 N N . LEU A 1 90 ? -12.672 -2.535 21.214 1.00 50.44 90 LEU A N 1
ATOM 712 C CA . LEU A 1 90 ? -13.442 -2.468 22.460 1.00 50.44 90 LEU A CA 1
ATOM 713 C C . LEU A 1 90 ? -13.810 -3.841 23.051 1.00 50.44 90 LEU A C 1
ATOM 715 O O . LEU A 1 90 ? -14.438 -3.883 24.101 1.00 50.44 90 LEU A O 1
ATOM 719 N N . ARG A 1 91 ? -13.459 -4.964 22.405 1.00 49.03 91 ARG A N 1
ATOM 720 C CA . ARG A 1 91 ? -14.046 -6.275 22.746 1.00 49.03 91 ARG A CA 1
ATOM 721 C C . ARG A 1 91 ? -13.133 -7.297 23.427 1.00 49.03 91 ARG A C 1
ATOM 723 O O . ARG A 1 91 ? -13.569 -8.425 23.587 1.00 49.03 91 ARG A O 1
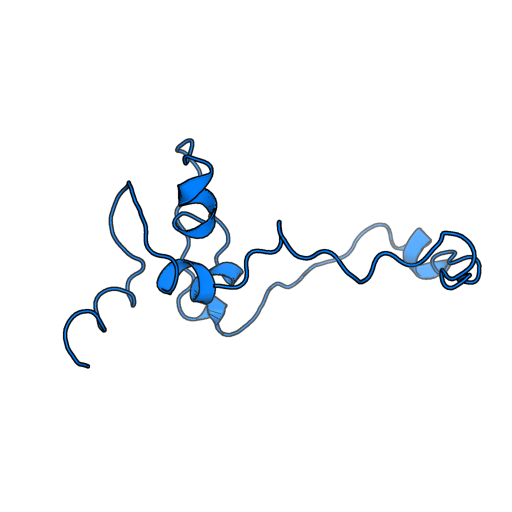ATOM 730 N N . ASN A 1 92 ? -11.898 -6.951 23.795 1.00 44.22 92 ASN A N 1
ATOM 731 C CA . ASN A 1 92 ? -10.950 -7.945 24.325 1.00 44.22 92 ASN A CA 1
ATOM 732 C C . ASN A 1 92 ? -9.968 -7.365 25.356 1.00 44.22 92 ASN A C 1
ATOM 734 O O . ASN A 1 92 ? -8.753 -7.499 25.219 1.00 44.22 92 ASN A O 1
ATOM 738 N N . ARG A 1 93 ? -10.484 -6.641 26.355 1.00 49.12 93 ARG A N 1
ATOM 739 C CA . ARG A 1 93 ? -9.658 -6.056 27.424 1.00 49.12 93 ARG A CA 1
ATOM 740 C C . ARG A 1 93 ? -9.853 -6.681 28.810 1.00 49.12 93 ARG A C 1
ATOM 742 O O . ARG A 1 93 ? -9.119 -6.248 29.682 1.00 49.12 93 ARG A O 1
ATOM 749 N N . ASP A 1 94 ? -10.694 -7.712 28.987 1.00 44.47 94 ASP A N 1
ATOM 750 C CA . ASP A 1 94 ? -10.987 -8.263 30.330 1.00 44.47 94 ASP A CA 1
ATOM 751 C C . ASP A 1 94 ? -11.147 -9.801 30.458 1.00 44.47 94 ASP A C 1
ATOM 753 O O . ASP A 1 94 ? -11.641 -10.240 31.485 1.00 44.47 94 ASP A O 1
ATOM 757 N N . ASP A 1 95 ? -10.698 -10.649 29.520 1.00 40.72 95 ASP A N 1
ATOM 758 C CA . ASP A 1 95 ? -10.750 -12.119 29.711 1.00 40.72 95 ASP A CA 1
ATOM 759 C C . ASP A 1 95 ? -9.515 -12.832 29.116 1.00 40.72 95 ASP A C 1
ATOM 761 O O . ASP A 1 95 ? -9.537 -13.215 27.945 1.00 40.72 95 ASP A O 1
ATOM 765 N N . LEU A 1 96 ? -8.436 -12.947 29.912 1.00 38.44 96 LEU A N 1
ATOM 766 C CA . LEU A 1 96 ? -7.449 -14.052 30.041 1.00 38.44 96 LEU A CA 1
ATOM 767 C C . LEU A 1 96 ? -6.221 -13.597 30.851 1.00 38.44 96 LEU A C 1
ATOM 769 O O . LEU A 1 96 ? -5.505 -12.679 30.388 1.00 38.44 96 LEU A O 1
#

Foldseek 3Di:
DDDPPPDDDPPDDPVRDDDDDDDDPDPCVVPVPDDDDDDDDPLVVLPDAADDDDDDDPLCCLLRPRDSSSLVSNLVDDHPDDDDGRPPSVPPDDDD

InterPro domains:
  IPR017853 Glycoside hydrolase superfamily [SSF51445] (22-80)
  IPR057739 Glycoside hydrolase family 29, N-terminal [PF01120] (26-80)

Sequence (96 aa):
MMNFEDRVGPARPRAARPTYPPLDPPAWFRDAKLGVFIHWGIYSVPAWAEPGSATVPVEDAYAHHHYAEWYANTVRTPRQHGPTPPPAALRNRDDL

Secondary structure (DSSP, 8-state):
---STT-------GGGS--PPP-PPPHHHHHH--------SGGGTT-----S-S---GGGTTTT-S-GGGHHHHTTSPPSS-SPPPTTTTSSSS--

Radius of gyration: 19.79 Å; chains: 1; bounding box: 47×30×53 Å